Protein AF-A0A482XV38-F1 (afdb_monomer)

Solvent-accessible surface area (backbone atoms only — not comparable to full-atom values): 4314 Å² total; per-residue (Å²): 133,45,66,46,98,89,66,47,59,55,24,58,26,89,89,36,100,78,41,44,18,73,59,35,54,52,50,52,50,52,50,55,75,40,38,76,66,47,41,57,70,81,44,67,46,81,67,46,58,70,55,50,39,87,93,70,61,37,54,70,56,89,57,80,59,98,79,51,71,43,57

Sequence (71 aa):
SLFTEDGENAFHDEDDEFDLSATAHAFIAGILEHAPAITAIANPTVNSYKRLVPGYEAPVYVAWSDRNRSA

Radius of gyration: 14.89 Å; Cα contacts (8 Å, |Δi|>4): 64; chains: 1; bounding box: 29×26×35 Å

Secondary structure (DSSP, 8-state):
--B-TTS-BTTB-TTSTTSB-HHHHHHHHHHHHHHHHHHHHHS-STTHHHHSSTTSS---SS---SS-TT-

Organism: NCBI:txid222984

Foldseek 3Di:
DDADPVGDDQQADPVDPLRGDPVVVVVLVVCLVCVVVVCCVVQVDPVSVVQLDPDPLDQVHSDDDSDRSND

Nearest PDB structures (foldseek):
  8tfc-assembly1_A  TM=9.449E-01  e=2.981E-04  Methanosarcina mazei Go1
  8ooz-assembly1_B  TM=9.465E-01  e=5.761E-04  Methermicoccus shengliensis DSM 18856
  8ooz-assembly1_I  TM=9.429E-01  e=7.020E-04  Methermicoccus shengliensis DSM 18856
  8oow-assembly1_K  TM=9.321E-01  e=5.761E-04  Methermicoccus shengliensis DSM 18856
  8ooz-assembly1_F  TM=9.462E-01  e=8.009E-04  Methermicoccus shengliensis DSM 18856

pLDDT: mean 92.91, std 7.17, range [60.69, 98.19]

InterPro domains:
  IPR008146 Glutamine synthetase, catalytic domain [PF00120] (1-71)
  IPR008146 Glutamine synthetase, catalytic domain [PS51987] (1-71)
  IPR014746 Glutamine synthetase/guanido kinase, catalytic domain [SSF55931] (1-71)

Structure (mmCIF, N/CA/C/O backbone):
data_AF-A0A482XV38-F1
#
_entry.id   AF-A0A482XV38-F1
#
loop_
_atom_site.group_PDB
_atom_site.id
_atom_site.type_symbol
_atom_site.label_atom_id
_atom_site.label_alt_id
_atom_site.label_comp_id
_atom_site.label_asym_id
_atom_site.label_entity_id
_atom_site.label_seq_id
_atom_site.pdbx_PDB_ins_code
_atom_site.Cartn_x
_atom_site.Cartn_y
_atom_site.Cartn_z
_atom_site.occupancy
_atom_site.B_iso_or_equiv
_atom_site.auth_seq_id
_atom_site.auth_comp_id
_atom_site.auth_asym_id
_atom_site.auth_atom_id
_atom_site.pdbx_PDB_model_num
ATOM 1 N N . SER A 1 1 ? -0.055 4.371 9.092 1.00 91.50 1 SER A N 1
ATOM 2 C CA . SER A 1 1 ? -1.055 4.787 10.089 1.00 91.50 1 SER A CA 1
ATOM 3 C C . SER A 1 1 ? -1.929 5.864 9.482 1.00 91.50 1 SER A C 1
ATOM 5 O O . SER A 1 1 ? -1.509 6.524 8.534 1.00 91.50 1 SER A O 1
ATOM 7 N N . LEU A 1 2 ? -3.129 6.022 10.024 1.00 96.19 2 LEU A N 1
ATOM 8 C CA . LEU A 1 2 ? -4.074 7.089 9.716 1.00 96.19 2 LEU A CA 1
ATOM 9 C C . LEU A 1 2 ? -4.646 7.548 11.054 1.00 96.19 2 LEU A C 1
ATOM 11 O O . LEU A 1 2 ? -4.845 6.710 11.927 1.00 96.19 2 LEU A O 1
ATOM 15 N N . PHE A 1 3 ? -4.874 8.845 11.227 1.00 97.44 3 PHE A N 1
ATOM 16 C CA . PHE A 1 3 ? -5.377 9.390 12.485 1.00 97.44 3 PHE A CA 1
ATOM 17 C C . PHE A 1 3 ? -6.742 10.036 12.279 1.00 97.44 3 PHE A C 1
ATOM 19 O O . PHE A 1 3 ? -6.965 10.684 11.253 1.00 97.44 3 PHE A O 1
ATOM 26 N N . THR A 1 4 ? -7.645 9.837 13.238 1.00 96.06 4 THR A N 1
ATOM 27 C CA . THR A 1 4 ? -8.902 10.587 13.320 1.00 96.06 4 THR A CA 1
ATOM 28 C C . THR A 1 4 ? -8.617 12.040 13.704 1.00 96.06 4 THR A C 1
ATOM 30 O O . THR A 1 4 ? -7.520 12.373 14.162 1.00 96.06 4 THR A O 1
ATOM 33 N N . GLU A 1 5 ? -9.600 12.924 13.528 1.00 96.50 5 GLU A N 1
ATOM 34 C CA . GLU A 1 5 ? -9.476 14.328 13.951 1.00 96.50 5 GLU A CA 1
ATOM 35 C C . GLU A 1 5 ? -9.232 14.456 15.466 1.00 96.50 5 GLU A C 1
ATOM 37 O O . GLU A 1 5 ? -8.544 15.376 15.904 1.00 96.50 5 GLU A O 1
ATOM 42 N N . ASP A 1 6 ? -9.709 13.481 16.244 1.00 95.50 6 ASP A N 1
ATOM 43 C CA . ASP A 1 6 ? -9.520 13.378 17.694 1.00 95.50 6 ASP A CA 1
ATOM 44 C C . ASP A 1 6 ? -8.129 12.846 18.097 1.00 95.50 6 ASP A C 1
ATOM 46 O O . ASP A 1 6 ? -7.783 12.818 19.278 1.00 95.50 6 ASP A O 1
ATOM 50 N N . GLY A 1 7 ? -7.298 12.452 17.124 1.00 95.81 7 GLY A N 1
ATOM 51 C CA . GLY A 1 7 ? -5.923 12.000 17.346 1.00 95.81 7 GLY A CA 1
ATOM 52 C C . GLY A 1 7 ? -5.769 10.506 17.642 1.00 95.81 7 GLY A C 1
ATOM 53 O O . GLY A 1 7 ? -4.684 10.077 18.040 1.00 95.81 7 GLY A O 1
ATOM 54 N N . GLU A 1 8 ? -6.803 9.699 17.417 1.00 96.12 8 GLU A N 1
ATOM 55 C CA . GLU A 1 8 ? -6.743 8.243 17.578 1.00 96.12 8 GLU A CA 1
ATOM 56 C C . GLU A 1 8 ? -6.199 7.575 16.309 1.00 96.12 8 GLU A C 1
ATOM 58 O O . GLU A 1 8 ? -6.492 8.001 15.190 1.00 96.12 8 GLU A O 1
ATOM 63 N N . ASN A 1 9 ? -5.400 6.513 16.456 1.00 97.12 9 ASN A N 1
ATOM 64 C CA . ASN A 1 9 ? -4.872 5.776 15.308 1.00 97.12 9 ASN A CA 1
ATOM 65 C C . ASN A 1 9 ? -5.961 4.878 14.706 1.00 97.12 9 ASN A C 1
ATOM 67 O O . ASN A 1 9 ? -6.173 3.756 15.156 1.00 97.12 9 ASN A O 1
ATOM 71 N N . ALA A 1 10 ? -6.578 5.344 13.624 1.00 97.44 10 ALA A N 1
ATOM 72 C CA . ALA A 1 10 ? -7.642 4.659 12.900 1.00 97.44 10 ALA A CA 1
ATOM 73 C C . ALA A 1 10 ? -7.219 3.317 12.279 1.00 97.44 10 ALA A C 1
ATOM 75 O O . ALA A 1 10 ? -8.076 2.591 11.782 1.00 97.44 10 ALA A O 1
ATOM 76 N N . PHE A 1 11 ? -5.920 2.993 12.239 1.00 98.00 11 PHE A N 1
ATOM 77 C CA . PHE A 1 11 ? -5.423 1.708 11.736 1.00 98.00 11 PHE A CA 1
ATOM 78 C C . PHE A 1 11 ? -5.261 0.639 12.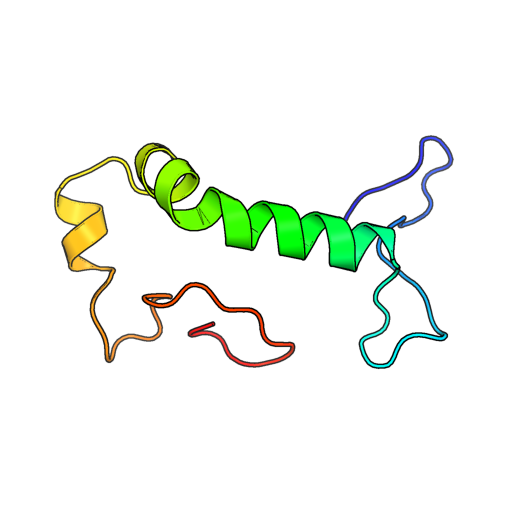815 1.00 98.00 11 PHE A C 1
ATOM 80 O O . PHE A 1 11 ? -5.018 -0.504 12.451 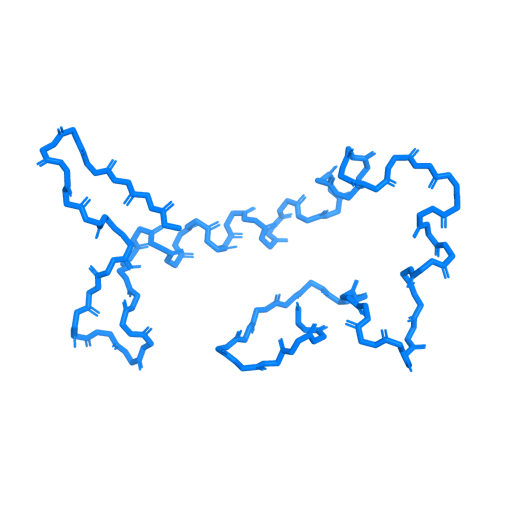1.00 98.00 11 PHE A O 1
ATOM 87 N N . HIS A 1 12 ? -5.348 0.988 14.097 1.00 97.19 12 HIS A N 1
ATOM 88 C CA . HIS A 1 12 ? -5.137 0.033 15.178 1.00 97.19 12 HIS A CA 1
ATOM 89 C C . HIS A 1 12 ? -6.456 -0.606 15.612 1.00 97.19 12 HIS A C 1
ATOM 91 O O . HIS A 1 12 ? -7.454 0.099 15.758 1.00 97.19 12 HIS A O 1
ATOM 97 N N . ASP A 1 13 ? -6.440 -1.919 15.807 1.00 96.88 13 ASP A N 1
ATOM 98 C CA . ASP A 1 13 ? -7.550 -2.699 16.350 1.00 96.88 13 ASP A CA 1
ATOM 99 C C . ASP A 1 13 ? -6.976 -3.921 17.073 1.00 96.88 13 ASP A C 1
ATOM 101 O O . ASP A 1 13 ? -6.366 -4.765 16.427 1.00 96.88 13 ASP A O 1
ATOM 105 N N . GLU A 1 14 ? -7.112 -3.987 18.399 1.00 95.75 14 GLU A N 1
ATOM 106 C CA . GLU A 1 14 ? -6.526 -5.048 19.239 1.00 95.75 14 GLU A CA 1
ATOM 107 C C . GLU A 1 14 ? -7.220 -6.413 19.089 1.00 95.75 14 GLU A C 1
ATOM 109 O O . GLU A 1 14 ? -6.693 -7.426 19.552 1.00 95.75 14 GLU A O 1
ATOM 114 N N . ASP A 1 15 ? -8.389 -6.451 18.441 1.00 95.56 15 ASP A N 1
ATOM 115 C CA . ASP A 1 15 ? -9.149 -7.680 18.207 1.00 95.56 15 ASP A CA 1
ATOM 116 C C . ASP A 1 15 ? -8.738 -8.402 16.901 1.00 95.56 15 ASP A C 1
ATOM 118 O O . ASP A 1 15 ? -9.115 -9.560 16.688 1.00 95.56 15 ASP A O 1
ATOM 122 N N . ASP A 1 16 ? -7.970 -7.748 16.020 1.00 95.56 16 ASP A N 1
ATOM 123 C CA . ASP A 1 16 ? -7.460 -8.329 14.769 1.00 95.56 16 ASP A CA 1
ATOM 124 C C . ASP A 1 16 ? -6.133 -9.080 14.976 1.00 95.56 16 ASP A C 1
ATOM 126 O O . ASP A 1 16 ? -5.288 -8.686 15.775 1.00 95.56 16 ASP A O 1
ATOM 130 N N . GLU A 1 17 ? -5.898 -10.143 14.196 1.00 94.25 17 GLU A N 1
ATOM 131 C CA . GLU A 1 17 ? -4.683 -10.976 14.294 1.00 94.25 17 GLU A CA 1
ATOM 132 C C . GLU A 1 17 ? -3.380 -10.172 14.129 1.00 94.25 17 GLU A C 1
ATOM 134 O O . GLU A 1 17 ? -2.345 -10.545 14.688 1.00 94.25 17 GLU A O 1
ATOM 139 N N . PHE A 1 18 ? -3.423 -9.076 13.367 1.00 94.88 18 PHE A N 1
ATOM 140 C CA . PHE A 1 18 ? -2.262 -8.239 13.073 1.00 94.88 18 PHE A CA 1
ATOM 141 C C . PHE A 1 18 ? -2.312 -6.871 13.756 1.00 94.88 18 PHE A C 1
ATOM 143 O O . PHE A 1 18 ? -1.549 -5.980 13.375 1.00 94.88 18 PHE A O 1
ATOM 150 N N . ASP A 1 19 ? -3.195 -6.695 14.740 1.00 96.50 19 ASP A N 1
ATOM 151 C CA . ASP A 1 19 ? -3.493 -5.413 15.377 1.00 96.50 19 ASP A CA 1
ATOM 152 C C . ASP A 1 19 ? -3.992 -4.334 14.379 1.00 96.50 19 ASP A C 1
ATOM 154 O O . ASP A 1 19 ? -3.763 -3.128 14.580 1.00 96.50 19 ASP A O 1
ATOM 158 N N . LEU A 1 20 ? -4.616 -4.756 13.264 1.00 97.06 20 LEU A N 1
ATOM 159 C CA . LEU A 1 20 ? -5.036 -3.906 12.145 1.00 97.06 20 LEU A CA 1
ATOM 160 C C . LEU A 1 20 ? -6.557 -3.781 12.026 1.00 97.06 20 LEU A C 1
ATOM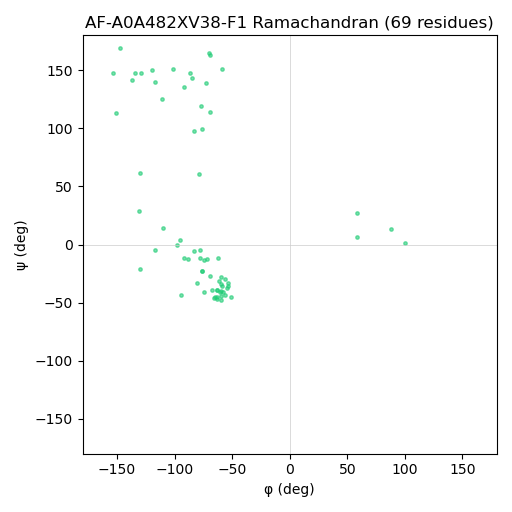 162 O O . LEU A 1 20 ? -7.279 -4.747 11.807 1.00 97.06 20 LEU A O 1
ATOM 166 N N . SER A 1 21 ? -7.040 -2.541 12.021 1.00 97.88 21 SER A N 1
ATOM 167 C CA . SER A 1 21 ? -8.462 -2.256 11.828 1.00 97.88 21 SER A CA 1
ATOM 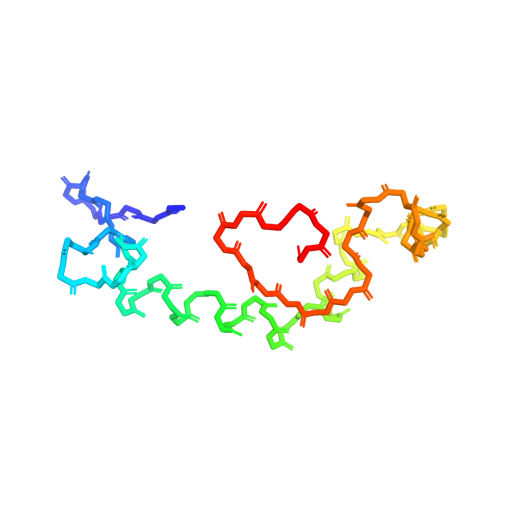168 C C . SER A 1 21 ? -8.943 -2.567 10.406 1.00 97.88 21 SER A C 1
ATOM 170 O O . SER A 1 21 ? -8.175 -2.584 9.438 1.00 97.88 21 SER A O 1
ATOM 172 N N . ALA A 1 22 ? -10.263 -2.676 10.230 1.00 97.44 22 ALA A N 1
ATOM 173 C CA . ALA A 1 22 ? -10.882 -2.767 8.903 1.00 97.44 22 ALA A CA 1
ATOM 174 C C . ALA A 1 22 ? -10.471 -1.608 7.966 1.00 97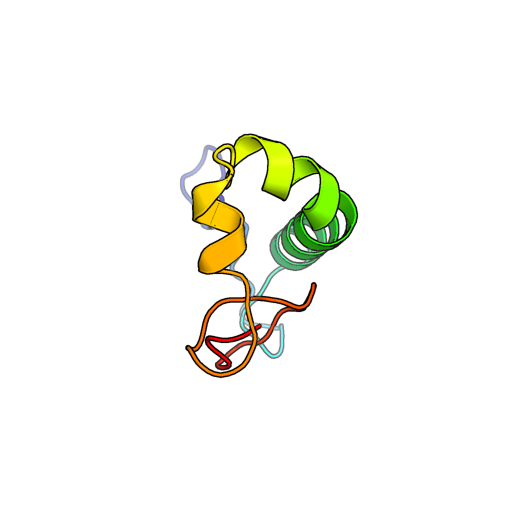.44 22 ALA A C 1
ATOM 176 O O . ALA A 1 22 ? -10.322 -1.797 6.757 1.00 97.44 22 ALA A O 1
ATOM 177 N N . THR A 1 23 ? -10.237 -0.414 8.521 1.00 97.94 23 THR A N 1
ATOM 178 C CA . THR A 1 23 ? -9.743 0.751 7.773 1.00 97.94 23 THR A CA 1
ATOM 179 C C . THR A 1 23 ? -8.311 0.537 7.281 1.00 97.94 23 THR A C 1
ATOM 181 O O . THR A 1 23 ? -7.998 0.900 6.146 1.00 97.94 23 THR A O 1
ATOM 184 N N . ALA A 1 24 ? -7.446 -0.084 8.090 1.00 97.81 24 ALA A N 1
ATOM 185 C CA . ALA A 1 24 ? -6.094 -0.447 7.673 1.00 97.81 24 ALA A CA 1
ATOM 186 C C . ALA A 1 24 ? -6.111 -1.503 6.561 1.00 97.81 24 ALA A C 1
ATOM 188 O O . ALA A 1 24 ? -5.438 -1.326 5.545 1.00 97.81 24 ALA A O 1
ATOM 189 N N . HIS A 1 25 ? -6.927 -2.552 6.708 1.00 97.25 25 HIS A N 1
ATOM 190 C CA . HIS A 1 25 ? -7.091 -3.595 5.689 1.00 97.25 25 HIS A CA 1
ATOM 191 C C . HIS A 1 25 ? -7.599 -3.025 4.359 1.00 97.25 25 HIS A C 1
ATOM 193 O O . HIS A 1 25 ? -7.036 -3.3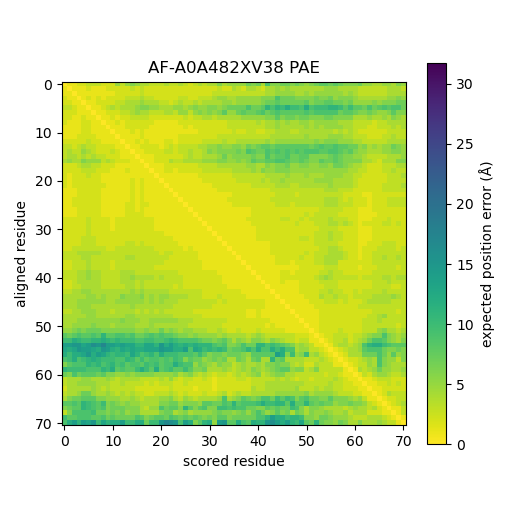19 3.304 1.00 97.25 25 HIS A O 1
ATOM 199 N N . ALA A 1 26 ? -8.602 -2.141 4.392 1.00 98.12 26 ALA A N 1
ATOM 200 C CA . ALA A 1 26 ? -9.108 -1.466 3.196 1.00 98.12 26 ALA A CA 1
ATOM 201 C C . ALA A 1 26 ? -8.046 -0.568 2.537 1.00 98.12 26 ALA A C 1
ATOM 203 O O . ALA A 1 26 ? -7.930 -0.525 1.310 1.00 98.12 26 ALA A O 1
ATOM 204 N N . PHE A 1 27 ? -7.240 0.126 3.342 1.00 98.19 27 PHE A N 1
ATOM 205 C CA . PHE A 1 27 ? -6.144 0.951 2.847 1.00 98.19 27 PHE A CA 1
ATOM 206 C C . PHE A 1 27 ? -5.052 0.110 2.170 1.00 98.19 27 PHE A C 1
ATOM 208 O O . PHE A 1 27 ? -4.618 0.446 1.067 1.00 98.19 27 PHE A O 1
ATOM 215 N N . ILE A 1 28 ? -4.644 -1.004 2.789 1.00 97.62 28 ILE A N 1
ATOM 216 C CA . ILE A 1 28 ? -3.690 -1.959 2.206 1.00 97.62 28 ILE A CA 1
ATOM 217 C C . ILE A 1 28 ? -4.244 -2.509 0.890 1.00 97.62 28 ILE A C 1
ATOM 219 O O . ILE A 1 28 ? -3.548 -2.467 -0.123 1.00 97.62 28 ILE A O 1
ATOM 223 N N . ALA A 1 29 ? -5.506 -2.948 0.869 1.00 97.62 29 ALA A N 1
ATOM 224 C CA . ALA A 1 29 ? -6.152 -3.457 -0.338 1.00 97.62 29 ALA A CA 1
ATOM 225 C C . ALA A 1 29 ? -6.127 -2.432 -1.486 1.00 97.62 29 ALA A C 1
ATOM 227 O O . ALA A 1 29 ? -5.773 -2.782 -2.610 1.00 97.62 29 ALA A O 1
ATOM 228 N N . GLY A 1 30 ? -6.420 -1.158 -1.200 1.00 98.06 30 GLY A N 1
ATOM 229 C CA . GLY A 1 30 ? -6.347 -0.083 -2.192 1.00 98.06 30 GLY A CA 1
ATOM 230 C C . GLY A 1 30 ? -4.931 0.158 -2.728 1.00 98.06 30 GLY A C 1
ATOM 231 O O . GLY A 1 30 ? -4.757 0.380 -3.927 1.00 98.06 30 GLY A O 1
ATOM 232 N N . ILE A 1 31 ? -3.906 0.078 -1.871 1.00 97.75 31 ILE A N 1
ATOM 233 C CA . ILE A 1 31 ? -2.504 0.172 -2.308 1.00 97.75 31 ILE A CA 1
ATOM 234 C C . ILE A 1 31 ? -2.144 -0.989 -3.232 1.00 97.75 31 ILE A C 1
ATOM 236 O O . ILE A 1 31 ? -1.541 -0.752 -4.276 1.00 97.75 31 ILE A O 1
ATOM 240 N N . LEU A 1 32 ? -2.497 -2.223 -2.861 1.00 96.94 32 LEU A N 1
ATOM 241 C CA . LEU A 1 32 ? -2.171 -3.408 -3.654 1.00 96.94 32 LEU A CA 1
ATOM 242 C C . LEU A 1 32 ? -2.858 -3.362 -5.025 1.00 96.94 32 LEU A C 1
ATOM 244 O O . LEU A 1 32 ? -2.195 -3.552 -6.042 1.00 96.94 32 LEU A O 1
ATOM 248 N N . GLU A 1 33 ? -4.145 -3.014 -5.070 1.00 97.81 33 GLU A N 1
ATOM 249 C CA . GLU A 1 33 ? -4.907 -2.865 -6.319 1.00 97.81 33 GLU A CA 1
ATOM 250 C C . GLU A 1 33 ? -4.274 -1.825 -7.258 1.00 97.81 33 GLU A C 1
ATOM 252 O O . GLU A 1 33 ? -4.164 -2.025 -8.469 1.00 97.81 33 GLU A O 1
ATOM 257 N N . HIS A 1 34 ? -3.807 -0.706 -6.704 1.00 97.81 34 HIS A N 1
ATOM 258 C CA . HIS A 1 34 ? -3.245 0.391 -7.487 1.00 97.81 34 HIS A CA 1
ATOM 259 C C . HIS A 1 34 ? -1.721 0.358 -7.620 1.00 97.81 34 HIS A C 1
ATOM 261 O O . HIS A 1 34 ? -1.157 1.255 -8.254 1.00 97.81 34 HIS A O 1
ATOM 267 N N . ALA A 1 35 ? -1.046 -0.668 -7.096 1.00 97.00 35 ALA A N 1
ATOM 268 C CA . ALA A 1 35 ? 0.410 -0.759 -7.092 1.00 97.00 35 ALA A CA 1
ATOM 269 C C . ALA A 1 35 ? 1.034 -0.531 -8.485 1.00 97.00 35 ALA A C 1
ATOM 271 O O . ALA A 1 35 ? 1.935 0.304 -8.569 1.00 97.00 35 ALA A O 1
ATOM 272 N N . PRO A 1 36 ? 0.531 -1.116 -9.598 1.00 94.94 36 PRO A N 1
ATOM 273 C CA . PRO A 1 36 ? 1.101 -0.869 -10.927 1.00 94.94 36 PRO A CA 1
ATOM 274 C C . PRO A 1 36 ? 1.075 0.609 -11.352 1.00 94.94 36 PRO A C 1
ATOM 276 O O . PRO A 1 36 ? 2.037 1.107 -11.938 1.00 94.94 36 PRO A O 1
ATOM 279 N N . ALA A 1 37 ? -0.010 1.326 -11.043 1.00 97.12 37 ALA A N 1
ATOM 280 C CA . ALA A 1 37 ? -0.143 2.746 -11.360 1.00 97.12 37 ALA A CA 1
ATOM 281 C C . ALA A 1 37 ? 0.709 3.612 -10.420 1.00 97.12 37 ALA A C 1
ATOM 283 O O . ALA A 1 37 ? 1.384 4.540 -10.867 1.00 97.12 37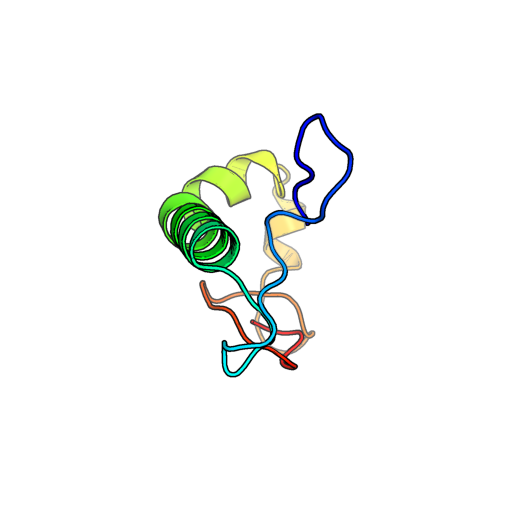 ALA A O 1
ATOM 284 N N . ILE A 1 38 ? 0.730 3.278 -9.126 1.00 97.12 38 ILE A N 1
ATOM 285 C CA . ILE A 1 38 ? 1.553 3.955 -8.118 1.00 97.12 38 ILE A CA 1
ATOM 286 C C . ILE A 1 38 ? 3.039 3.835 -8.473 1.00 97.12 38 ILE A C 1
ATOM 288 O O . ILE A 1 38 ? 3.759 4.830 -8.373 1.00 97.12 38 ILE A O 1
ATOM 292 N N . THR A 1 39 ? 3.505 2.672 -8.947 1.00 97.00 39 THR A N 1
ATOM 293 C CA . THR A 1 39 ? 4.902 2.452 -9.358 1.00 97.00 39 THR A CA 1
ATOM 294 C C . THR A 1 39 ? 5.362 3.471 -10.398 1.00 97.00 39 THR A C 1
ATOM 296 O O . THR A 1 39 ? 6.490 3.953 -10.310 1.00 97.00 39 THR A O 1
ATOM 299 N N . ALA A 1 40 ? 4.501 3.879 -11.334 1.00 96.00 40 ALA A N 1
ATOM 300 C CA . ALA A 1 40 ? 4.866 4.874 -12.343 1.00 96.00 40 ALA A CA 1
ATOM 301 C C . ALA A 1 40 ? 5.253 6.233 -11.728 1.00 96.00 40 ALA A C 1
ATOM 303 O O . ALA A 1 40 ? 6.110 6.932 -12.268 1.00 96.00 40 ALA A O 1
ATOM 304 N N . ILE A 1 41 ? 4.655 6.593 -10.589 1.00 97.56 41 ILE A N 1
ATOM 305 C CA . ILE A 1 41 ? 4.896 7.865 -9.894 1.00 97.56 41 ILE A CA 1
ATOM 306 C C . IL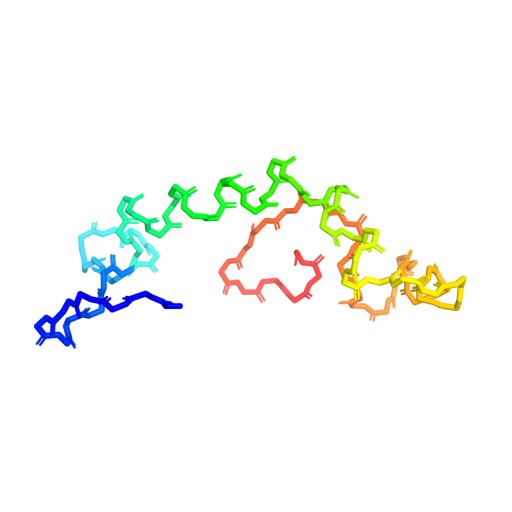E A 1 41 ? 5.962 7.711 -8.802 1.00 97.56 41 ILE A C 1
ATOM 308 O O . ILE A 1 41 ? 6.856 8.548 -8.687 1.00 97.56 41 ILE A O 1
ATOM 312 N N . ALA A 1 42 ? 5.908 6.631 -8.020 1.00 96.56 42 ALA A N 1
ATOM 313 C CA . ALA A 1 42 ? 6.832 6.362 -6.918 1.00 96.56 42 ALA A CA 1
ATOM 314 C C . ALA A 1 42 ? 8.215 5.872 -7.392 1.00 96.56 42 ALA A C 1
ATOM 316 O O . ALA A 1 42 ? 9.216 6.006 -6.684 1.00 96.56 42 ALA A O 1
ATOM 317 N N . ASN A 1 43 ? 8.305 5.306 -8.598 1.00 96.75 43 ASN A N 1
ATOM 318 C CA . ASN A 1 43 ? 9.536 4.805 -9.211 1.00 96.75 43 ASN A CA 1
ATOM 319 C C . ASN A 1 43 ? 9.694 5.349 -10.648 1.00 96.75 43 ASN A C 1
ATOM 321 O O . ASN A 1 43 ? 9.741 4.580 -11.609 1.00 96.75 43 ASN A O 1
ATOM 325 N N . PRO A 1 44 ? 9.798 6.680 -10.826 1.00 97.56 44 PRO A N 1
ATOM 326 C CA . PRO A 1 44 ? 9.505 7.328 -12.106 1.00 97.56 44 PRO A CA 1
ATOM 327 C C . PRO A 1 44 ? 10.662 7.304 -13.113 1.00 97.56 44 PRO A C 1
ATOM 329 O O . PRO A 1 44 ? 10.510 7.752 -14.247 1.00 97.56 44 PRO A O 1
ATOM 332 N N . THR A 1 45 ? 11.846 6.825 -12.724 1.00 97.69 45 THR A N 1
ATOM 333 C CA . THR A 1 45 ? 13.022 6.833 -13.605 1.00 97.69 45 THR A CA 1
ATOM 334 C C . THR A 1 45 ? 13.267 5.459 -14.204 1.00 97.69 45 THR A C 1
ATOM 336 O O . THR A 1 45 ? 13.032 4.442 -13.557 1.00 97.69 45 THR A O 1
ATOM 339 N N . VAL A 1 46 ? 13.862 5.410 -15.398 1.00 97.06 46 VAL A N 1
ATOM 340 C CA . VAL A 1 46 ? 14.315 4.147 -16.011 1.00 97.06 46 VAL A CA 1
ATOM 341 C C . VAL A 1 46 ? 15.234 3.360 -15.064 1.00 97.06 46 VAL A C 1
ATOM 343 O O . VAL A 1 46 ? 15.158 2.134 -14.998 1.00 97.06 46 VAL A O 1
ATOM 346 N N . ASN A 1 47 ? 16.071 4.053 -14.284 1.00 96.88 47 ASN A N 1
ATOM 347 C CA . ASN A 1 47 ? 16.970 3.416 -13.325 1.00 96.88 47 ASN A CA 1
ATOM 348 C C . ASN A 1 47 ? 16.228 2.790 -12.130 1.00 96.88 47 ASN A C 1
ATOM 350 O O . ASN A 1 47 ? 16.698 1.803 -11.572 1.00 96.88 47 ASN A O 1
ATOM 354 N N . SER A 1 48 ? 15.049 3.301 -11.760 1.00 95.19 48 SER A N 1
ATOM 355 C CA . SER A 1 48 ? 14.239 2.735 -10.676 1.00 95.19 48 SER A CA 1
ATOM 356 C C . SER A 1 48 ? 13.867 1.270 -10.952 1.00 95.19 48 SER A C 1
ATOM 358 O O . SER A 1 48 ? 13.917 0.447 -10.043 1.00 95.19 48 SER A O 1
ATOM 360 N N . TYR A 1 49 ? 13.624 0.910 -12.215 1.00 93.81 49 TYR A N 1
ATOM 361 C CA . TYR A 1 49 ? 13.309 -0.462 -12.638 1.00 93.81 49 TYR A CA 1
ATOM 362 C C . TYR A 1 49 ? 14.522 -1.401 -12.643 1.00 93.81 49 TYR A C 1
ATOM 364 O O . TYR A 1 49 ? 14.356 -2.614 -12.696 1.00 93.81 49 TYR A O 1
ATOM 372 N N . LYS A 1 50 ? 15.750 -0.875 -12.551 1.00 93.62 50 LYS A N 1
ATOM 373 C CA . LYS A 1 50 ? 16.951 -1.703 -12.347 1.00 93.62 50 LYS A CA 1
ATOM 374 C C . LYS A 1 50 ? 17.073 -2.196 -10.906 1.00 93.62 50 LYS A C 1
ATOM 376 O O . LYS A 1 50 ? 17.725 -3.207 -10.676 1.00 93.62 50 LYS A O 1
ATOM 381 N N . ARG A 1 51 ? 16.434 -1.501 -9.955 1.00 92.31 51 ARG A N 1
ATOM 382 C CA . ARG A 1 51 ? 16.312 -1.933 -8.555 1.00 92.31 51 ARG A CA 1
ATOM 383 C C . ARG A 1 51 ? 15.197 -2.964 -8.365 1.00 92.31 51 ARG A C 1
ATOM 385 O O . ARG A 1 51 ? 15.333 -3.828 -7.510 1.00 92.31 51 ARG A O 1
ATOM 392 N N . LEU A 1 52 ? 14.110 -2.876 -9.135 1.00 88.00 52 LEU A N 1
ATOM 393 C CA . LEU A 1 52 ? 12.959 -3.785 -9.053 1.00 88.00 52 LEU A CA 1
ATOM 394 C C . LEU A 1 52 ? 13.251 -5.121 -9.758 1.00 88.00 52 LEU A C 1
ATOM 396 O O . LEU A 1 52 ? 12.596 -5.488 -10.730 1.00 88.00 52 LEU A O 1
ATOM 400 N N . VAL A 1 53 ? 14.267 -5.836 -9.275 1.00 87.69 53 VAL A N 1
ATOM 401 C CA . VAL A 1 53 ? 14.647 -7.174 -9.741 1.00 87.69 53 VAL A CA 1
ATOM 402 C C . VAL A 1 53 ? 14.787 -8.131 -8.549 1.00 87.69 53 VAL A C 1
ATOM 404 O O . VAL A 1 53 ? 15.175 -7.693 -7.462 1.00 87.69 53 VAL A O 1
ATOM 407 N N . PRO A 1 54 ? 14.474 -9.431 -8.710 1.00 83.06 54 PRO A N 1
ATOM 408 C CA . PRO A 1 54 ? 14.569 -10.398 -7.618 1.00 83.06 54 PRO A CA 1
ATOM 409 C C . PRO A 1 54 ? 15.987 -10.513 -7.032 1.00 83.06 54 PRO A C 1
ATOM 411 O O . PRO A 1 54 ? 16.974 -10.367 -7.751 1.00 83.06 54 PRO A O 1
ATOM 414 N N . GLY A 1 55 ? 16.083 -10.856 -5.741 1.00 80.75 55 GLY A N 1
ATOM 415 C CA . GLY A 1 55 ? 17.347 -11.233 -5.086 1.00 80.75 55 GLY A CA 1
ATOM 416 C C . GLY A 1 55 ? 18.033 -10.145 -4.250 1.00 80.75 55 GLY A C 1
ATOM 417 O O . GLY A 1 55 ? 19.085 -10.415 -3.679 1.00 80.75 55 GLY A O 1
ATOM 418 N N . TYR A 1 56 ? 17.438 -8.952 -4.140 1.00 79.56 56 TYR A N 1
ATOM 419 C CA . TYR A 1 56 ? 18.016 -7.807 -3.412 1.00 79.56 56 TYR A CA 1
ATOM 420 C C . TYR A 1 56 ? 17.037 -7.148 -2.424 1.00 79.56 56 TYR A C 1
ATOM 422 O O . TYR A 1 56 ? 17.113 -5.944 -2.198 1.00 79.56 56 TYR A O 1
ATOM 430 N N . GLU A 1 57 ? 16.084 -7.918 -1.885 1.00 76.00 57 GLU A N 1
ATOM 431 C CA . GLU A 1 57 ? 15.039 -7.465 -0.938 1.00 76.00 57 GLU A CA 1
ATOM 432 C C . GLU A 1 57 ? 14.121 -6.337 -1.450 1.00 76.00 57 GLU A C 1
ATOM 434 O O . GLU A 1 57 ? 13.296 -5.816 -0.705 1.00 76.00 57 GLU A O 1
ATOM 439 N N . ALA A 1 58 ? 14.227 -5.946 -2.724 1.00 77.75 58 ALA A N 1
ATOM 440 C CA . ALA A 1 58 ? 13.301 -5.000 -3.328 1.00 77.75 58 ALA A CA 1
ATOM 441 C C . ALA A 1 58 ? 11.936 -5.673 -3.574 1.00 77.75 58 ALA A C 1
ATOM 443 O O . ALA A 1 58 ? 11.908 -6.810 -4.059 1.00 77.75 58 ALA A O 1
ATOM 444 N N . PRO A 1 5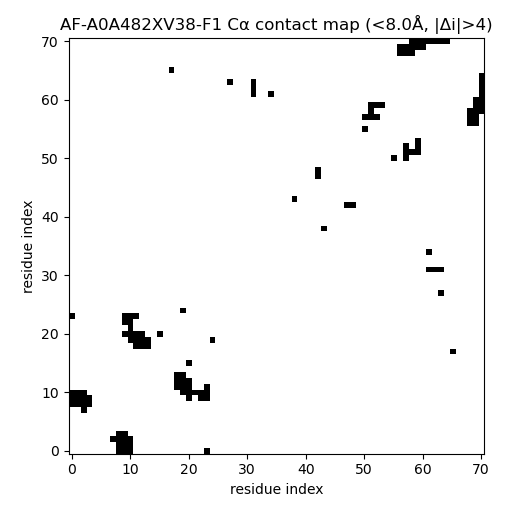9 ? 10.816 -4.976 -3.309 1.00 80.12 59 PRO A N 1
ATOM 445 C CA . PRO A 1 59 ? 9.488 -5.498 -3.598 1.00 80.12 59 PRO A CA 1
ATOM 446 C C . PRO A 1 59 ? 9.297 -5.560 -5.114 1.00 80.12 59 PRO A C 1
ATOM 448 O O . PRO A 1 59 ? 9.321 -4.541 -5.806 1.00 80.12 59 PRO A O 1
ATOM 451 N N . VAL A 1 60 ? 9.171 -6.777 -5.637 1.00 84.88 60 VAL A N 1
ATOM 452 C CA . VAL A 1 60 ? 8.963 -7.055 -7.073 1.00 84.88 60 VAL A CA 1
ATOM 453 C C . VAL A 1 60 ? 7.629 -7.743 -7.350 1.00 84.88 60 VAL A C 1
ATOM 455 O O . VAL A 1 60 ? 7.262 -7.935 -8.507 1.00 84.88 60 VAL A O 1
ATOM 458 N N . TYR A 1 61 ? 6.900 -8.084 -6.289 1.00 87.50 61 TYR A N 1
ATOM 459 C CA . TYR A 1 61 ? 5.559 -8.644 -6.333 1.00 87.50 61 TYR A CA 1
ATOM 460 C C . TYR A 1 61 ? 4.609 -7.708 -5.595 1.00 87.50 61 TYR A C 1
ATOM 462 O O . TYR A 1 61 ? 5.015 -7.013 -4.672 1.00 87.50 61 TYR A O 1
ATOM 470 N N . VAL A 1 62 ? 3.347 -7.690 -6.016 1.00 91.75 62 VAL A N 1
ATOM 471 C CA . VAL A 1 62 ? 2.292 -6.974 -5.299 1.00 91.75 62 VAL A CA 1
ATOM 472 C C . VAL A 1 62 ? 1.808 -7.888 -4.181 1.00 91.75 62 VAL A C 1
ATOM 474 O O . VAL A 1 62 ? 1.038 -8.816 -4.430 1.00 91.75 62 VAL A O 1
ATOM 477 N N . ALA A 1 63 ? 2.315 -7.674 -2.972 1.00 93.00 63 ALA A N 1
ATOM 478 C CA . ALA A 1 63 ? 1.956 -8.452 -1.800 1.00 93.00 63 ALA A CA 1
ATOM 479 C C . ALA A 1 63 ? 2.010 -7.587 -0.536 1.00 93.00 63 ALA A C 1
ATOM 481 O O . ALA A 1 63 ? 2.482 -6.456 -0.536 1.00 93.00 63 ALA A O 1
ATOM 482 N N . TRP A 1 64 ? 1.491 -8.132 0.557 1.00 94.88 64 TRP A N 1
ATOM 483 C CA . TRP A 1 64 ? 1.662 -7.569 1.887 1.00 94.88 64 TRP A CA 1
ATOM 484 C C . TRP A 1 64 ? 2.023 -8.694 2.856 1.00 94.88 64 TRP A C 1
ATOM 486 O O . TRP A 1 64 ? 1.611 -9.841 2.673 1.00 94.88 64 TRP A O 1
ATOM 496 N N . SER A 1 65 ? 2.824 -8.372 3.868 1.00 91.75 65 SER A N 1
ATOM 497 C CA . SER A 1 65 ? 3.192 -9.278 4.952 1.00 91.75 65 SER A CA 1
ATOM 498 C C . SER A 1 65 ? 3.526 -8.476 6.203 1.00 91.75 65 SER A C 1
ATOM 500 O O . SER A 1 65 ? 4.100 -7.392 6.121 1.00 91.75 65 SER A O 1
ATOM 502 N N . ASP A 1 66 ? 3.227 -9.060 7.359 1.00 89.06 66 ASP A N 1
ATOM 503 C CA . ASP A 1 66 ? 3.582 -8.555 8.686 1.00 89.06 66 ASP A CA 1
ATOM 504 C C . ASP A 1 66 ? 5.104 -8.409 8.899 1.00 89.06 66 ASP A C 1
ATOM 506 O O . ASP A 1 66 ? 5.558 -7.500 9.595 1.00 89.06 66 ASP A O 1
ATOM 510 N N . ARG A 1 67 ? 5.912 -9.303 8.309 1.00 84.62 67 ARG A N 1
ATOM 511 C CA . ARG A 1 67 ? 7.362 -9.403 8.572 1.00 84.62 67 ARG A CA 1
ATOM 512 C C . ARG A 1 67 ? 8.241 -9.438 7.328 1.00 84.62 67 ARG A C 1
ATOM 514 O O . ARG A 1 67 ? 9.442 -9.172 7.435 1.00 84.62 67 ARG A O 1
ATOM 521 N N . ASN A 1 68 ? 7.705 -9.808 6.166 1.00 83.62 68 ASN A N 1
ATOM 522 C CA . ASN A 1 68 ? 8.510 -9.975 4.960 1.00 83.62 68 ASN A CA 1
ATOM 523 C C . ASN A 1 68 ? 8.856 -8.619 4.333 1.00 83.62 68 ASN A C 1
ATOM 525 O O . ASN A 1 68 ? 7.985 -7.886 3.884 1.00 83.62 68 ASN A O 1
ATOM 529 N N . ARG A 1 69 ? 10.154 -8.316 4.247 1.00 82.44 69 ARG A N 1
ATOM 530 C CA . ARG A 1 69 ? 10.669 -7.065 3.664 1.00 82.44 69 ARG A CA 1
ATOM 531 C C . ARG A 1 69 ? 10.666 -7.034 2.135 1.00 82.44 69 ARG A C 1
ATOM 533 O O . ARG A 1 69 ? 10.918 -5.984 1.562 1.00 82.44 69 ARG A O 1
ATOM 540 N N . SER A 1 70 ? 10.436 -8.178 1.493 1.00 75.75 70 SER A N 1
ATOM 541 C CA . SER A 1 70 ? 10.304 -8.298 0.035 1.00 75.75 70 SER A CA 1
ATOM 542 C C . SER A 1 70 ? 8.845 -8.316 -0.435 1.00 75.75 70 SER A C 1
ATOM 544 O O . SER A 1 70 ? 8.620 -8.492 -1.634 1.00 75.75 70 SER A O 1
ATOM 546 N N . ALA A 1 71 ? 7.888 -8.225 0.499 1.00 60.69 71 ALA A N 1
ATOM 547 C CA . ALA A 1 71 ? 6.465 -8.106 0.198 1.00 60.69 71 ALA A CA 1
ATOM 548 C C . ALA A 1 71 ? 6.126 -6.684 -0.263 1.00 60.69 71 ALA A C 1
ATOM 550 O O . ALA A 1 71 ? 6.705 -5.723 0.298 1.00 60.69 71 ALA A O 1
#

Mean predicted aligned error: 3.75 Å